Protein AF-A0AAV0DH61-F1 (afdb_monomer)

Secondary structure (DSSP, 8-state):
-HHHHHTT-S--TT-SHHHHHHHHHHIIIIIHHHHHHHHHTT-------SS-HHHHHHHHHHHHHHTT-------S----------SSHHHHGGGS--

Structure (mmCIF, N/CA/C/O backbone):
data_AF-A0AAV0DH61-F1
#
_entry.id   AF-A0AAV0DH61-F1
#
loop_
_atom_site.group_PDB
_atom_site.id
_atom_site.type_symbol
_atom_site.label_atom_id
_atom_site.label_alt_id
_atom_site.label_comp_id
_atom_site.label_asym_id
_atom_site.label_entity_id
_atom_site.label_seq_id
_atom_site.pdbx_PDB_ins_code
_atom_site.Cartn_x
_atom_site.Cartn_y
_atom_site.Cartn_z
_atom_site.occupancy
_atom_site.B_iso_or_equiv
_atom_site.auth_seq_id
_atom_site.auth_comp_id
_atom_site.auth_asym_id
_atom_site.auth_atom_id
_atom_site.pdbx_PDB_model_num
ATOM 1 N N . MET A 1 1 ? -2.088 -7.792 -11.489 1.00 68.31 1 MET A N 1
ATOM 2 C CA . MET A 1 1 ? -1.163 -6.740 -11.002 1.00 68.31 1 MET A CA 1
ATOM 3 C C . MET A 1 1 ? -0.025 -6.416 -11.983 1.00 68.31 1 MET A C 1
ATOM 5 O O . MET A 1 1 ? 0.129 -5.246 -12.302 1.00 68.31 1 MET A O 1
ATOM 9 N N . GLU A 1 2 ? 0.722 -7.388 -12.527 1.00 75.00 2 GLU A N 1
ATOM 10 C CA . GLU A 1 2 ? 1.837 -7.133 -13.480 1.00 75.00 2 GLU A CA 1
ATOM 11 C C . GLU A 1 2 ? 1.432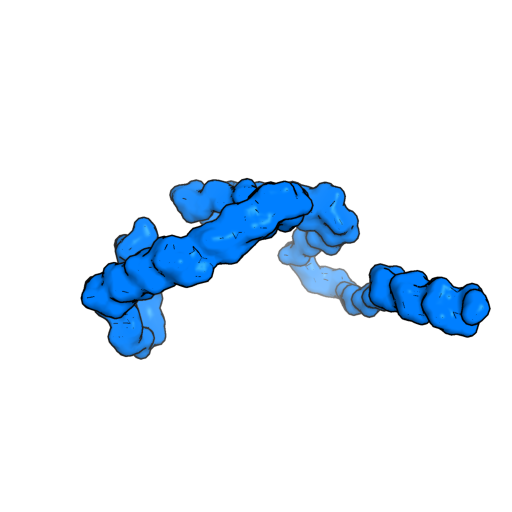 -6.266 -14.688 1.00 75.00 2 GLU A C 1
ATOM 13 O O . GLU A 1 2 ? 2.094 -5.281 -15.000 1.00 75.00 2 GLU A O 1
ATOM 18 N N . ARG A 1 3 ? 0.262 -6.545 -15.284 1.00 76.12 3 ARG A N 1
ATOM 19 C CA . ARG A 1 3 ? -0.325 -5.743 -16.375 1.00 76.12 3 ARG A CA 1
ATOM 20 C C . ARG A 1 3 ? -0.529 -4.267 -16.005 1.00 76.12 3 ARG A C 1
ATOM 22 O O . ARG A 1 3 ? -0.380 -3.402 -16.856 1.00 76.12 3 ARG A O 1
ATOM 29 N N . ARG A 1 4 ? -0.867 -3.966 -14.743 1.00 79.06 4 ARG A N 1
ATOM 30 C CA . ARG A 1 4 ? -1.037 -2.578 -14.279 1.00 79.06 4 ARG A CA 1
ATOM 31 C C . ARG A 1 4 ? 0.307 -1.867 -14.151 1.00 79.06 4 ARG A C 1
ATOM 33 O O . ARG A 1 4 ? 0.345 -0.674 -14.390 1.00 79.06 4 ARG A O 1
ATOM 40 N N . LEU A 1 5 ? 1.378 -2.570 -13.775 1.00 77.19 5 LEU A N 1
ATOM 41 C CA . LEU A 1 5 ? 2.700 -1.966 -13.584 1.00 77.19 5 LEU A CA 1
ATOM 42 C C . LEU A 1 5 ? 3.395 -1.681 -14.919 1.00 77.19 5 LEU A C 1
ATOM 44 O O . LEU A 1 5 ? 3.898 -0.582 -15.101 1.00 77.19 5 LEU A O 1
ATOM 48 N N . LEU A 1 6 ? 3.321 -2.614 -15.872 1.00 75.38 6 LEU A N 1
ATOM 49 C CA . LEU A 1 6 ? 3.926 -2.451 -17.200 1.00 75.38 6 LEU A CA 1
ATOM 50 C C . LEU A 1 6 ? 3.237 -1.364 -18.042 1.00 75.38 6 LEU A C 1
ATOM 52 O O . LEU A 1 6 ? 3.892 -0.671 -18.807 1.00 75.38 6 LEU A O 1
ATOM 56 N N . ASN A 1 7 ? 1.928 -1.161 -17.865 1.00 76.38 7 ASN A N 1
ATOM 57 C CA . ASN A 1 7 ? 1.165 -0.159 -18.620 1.00 76.38 7 ASN A CA 1
ATOM 58 C C . ASN A 1 7 ? 1.268 1.268 -18.050 1.00 76.38 7 ASN A C 1
ATOM 60 O O . ASN A 1 7 ? 0.584 2.164 -18.543 1.00 76.38 7 ASN A O 1
ATOM 64 N N . ARG A 1 8 ? 2.067 1.503 -16.998 1.00 73.19 8 ARG A N 1
ATOM 65 C CA . ARG A 1 8 ? 2.182 2.838 -16.388 1.00 73.19 8 ARG A CA 1
ATOM 66 C C . ARG A 1 8 ? 2.912 3.832 -17.291 1.00 73.19 8 ARG A C 1
ATOM 68 O O . ARG A 1 8 ? 2.567 5.004 -17.219 1.00 73.19 8 ARG A O 1
ATOM 75 N N . ASN A 1 9 ? 3.853 3.391 -18.138 1.00 63.84 9 ASN A N 1
ATOM 76 C CA . ASN A 1 9 ? 4.585 4.215 -19.121 1.00 63.84 9 ASN A CA 1
ATOM 77 C C . ASN A 1 9 ? 5.033 5.600 -18.591 1.00 63.84 9 ASN A C 1
ATOM 79 O O . ASN A 1 9 ? 4.990 6.594 -19.309 1.00 63.84 9 ASN A O 1
ATOM 83 N N . GLN A 1 10 ? 5.475 5.677 -17.327 1.00 69.06 10 GLN A N 1
ATOM 84 C CA . GLN A 1 10 ? 5.909 6.931 -16.681 1.00 69.06 10 GLN A CA 1
ATOM 85 C C . GLN A 1 10 ? 7.430 7.162 -16.761 1.00 69.06 10 GLN A C 1
ATOM 87 O O . GLN A 1 10 ? 7.954 8.004 -16.040 1.00 69.06 10 GLN A O 1
ATOM 92 N N . GLY A 1 11 ? 8.151 6.401 -17.595 1.00 70.69 11 GLY A N 1
ATOM 93 C CA . GLY A 1 11 ? 9.607 6.530 -17.749 1.00 70.69 11 GLY A CA 1
ATOM 94 C C . GLY A 1 11 ? 10.418 6.043 -16.545 1.00 70.69 11 GLY A C 1
ATOM 95 O O . GLY A 1 11 ? 11.529 6.514 -16.325 1.00 70.69 11 GLY A O 1
ATOM 96 N N . ARG A 1 12 ? 9.871 5.125 -15.739 1.00 75.75 12 ARG A N 1
ATOM 97 C CA . ARG A 1 12 ? 10.588 4.535 -14.605 1.00 75.75 12 ARG A CA 1
ATOM 98 C C . ARG A 1 12 ? 11.418 3.331 -15.042 1.00 75.75 12 ARG A C 1
ATOM 100 O O . ARG A 1 12 ? 10.914 2.437 -15.714 1.00 75.75 12 ARG A O 1
ATOM 107 N N . GLU A 1 13 ? 12.661 3.268 -14.580 1.00 70.56 13 GLU A N 1
ATOM 108 C CA . GLU A 1 13 ? 13.600 2.180 -14.898 1.00 70.56 13 GLU A CA 1
ATOM 109 C C . GLU A 1 13 ? 13.214 0.832 -14.248 1.00 70.56 13 GLU A C 1
ATOM 111 O O . GLU A 1 13 ? 13.589 -0.241 -14.729 1.00 70.56 13 GLU A O 1
ATOM 116 N N . ASP A 1 14 ? 12.423 0.863 -13.168 1.00 71.44 14 ASP A N 1
ATOM 117 C CA . ASP A 1 14 ? 12.008 -0.323 -12.412 1.00 71.44 14 ASP A CA 1
ATOM 118 C C . ASP A 1 14 ? 10.722 -0.996 -12.926 1.00 71.44 14 ASP A C 1
ATOM 120 O O . ASP A 1 14 ? 10.338 -2.045 -12.401 1.00 71.44 14 ASP A O 1
ATOM 124 N N . ASP A 1 15 ? 10.080 -0.455 -13.968 1.00 73.44 15 ASP A N 1
ATOM 125 C CA . ASP A 1 15 ? 8.890 -1.034 -14.616 1.00 73.44 15 ASP A CA 1
ATOM 126 C C . ASP A 1 15 ? 9.276 -2.169 -15.600 1.00 73.44 15 ASP A C 1
ATOM 128 O O . ASP A 1 15 ? 8.807 -2.243 -16.734 1.00 73.44 15 ASP A O 1
ATOM 132 N N . ASN A 1 16 ? 10.143 -3.088 -15.163 1.00 78.25 16 ASN A N 1
ATOM 133 C CA . ASN A 1 16 ? 10.554 -4.270 -15.923 1.00 78.25 16 ASN A CA 1
ATOM 134 C C . ASN A 1 16 ? 10.097 -5.572 -15.234 1.00 78.25 16 ASN A C 1
ATOM 136 O O . ASN A 1 16 ? 9.903 -5.627 -14.018 1.00 78.25 16 ASN A O 1
ATOM 140 N N . ILE A 1 17 ? 9.909 -6.643 -16.013 1.00 78.31 17 ILE A N 1
ATOM 141 C CA . ILE A 1 17 ? 9.312 -7.905 -15.531 1.00 78.31 17 ILE A CA 1
ATOM 142 C C . ILE A 1 17 ? 10.129 -8.525 -14.385 1.00 78.31 17 ILE A C 1
ATOM 144 O O . ILE A 1 17 ? 9.554 -9.012 -13.409 1.00 78.31 17 ILE A O 1
ATOM 148 N N . CYS A 1 18 ? 11.461 -8.485 -14.471 1.00 78.56 18 CYS A N 1
ATOM 149 C CA . CYS A 1 18 ? 12.349 -9.045 -13.451 1.00 78.56 18 CYS A CA 1
ATOM 150 C C . CYS A 1 18 ? 12.225 -8.298 -12.116 1.00 78.56 18 CYS A C 1
ATOM 152 O O . CYS A 1 18 ? 12.036 -8.922 -11.070 1.00 78.56 18 CYS A O 1
ATOM 154 N N . THR A 1 19 ? 12.253 -6.966 -12.148 1.00 81.38 19 THR A N 1
ATOM 155 C CA . THR A 1 19 ? 12.119 -6.124 -10.957 1.00 81.38 19 THR A CA 1
ATOM 156 C C . THR A 1 19 ? 10.725 -6.234 -10.350 1.00 81.38 19 THR A C 1
ATOM 158 O O . THR A 1 19 ? 10.594 -6.343 -9.130 1.00 81.38 19 THR A O 1
ATOM 161 N N . VAL A 1 20 ? 9.675 -6.288 -11.173 1.00 83.25 20 VAL A N 1
ATOM 162 C CA . VAL A 1 20 ? 8.295 -6.487 -10.709 1.00 83.25 20 VAL A CA 1
ATOM 163 C C . VAL A 1 20 ? 8.158 -7.808 -9.944 1.00 83.25 20 VAL A C 1
ATOM 165 O O . VAL A 1 20 ? 7.629 -7.815 -8.831 1.00 83.25 20 VAL A O 1
ATOM 168 N N . ARG A 1 21 ? 8.691 -8.913 -10.479 1.00 84.62 21 ARG A N 1
ATOM 169 C CA . ARG A 1 21 ? 8.680 -10.219 -9.799 1.00 84.62 21 ARG A CA 1
ATOM 170 C C . ARG A 1 21 ? 9.467 -10.201 -8.495 1.00 84.62 21 ARG A C 1
ATOM 172 O O . ARG A 1 21 ? 8.953 -10.668 -7.480 1.00 84.62 21 ARG A O 1
ATOM 179 N N . LYS A 1 22 ? 10.661 -9.598 -8.488 1.00 86.44 22 LYS A N 1
ATOM 180 C CA . LYS A 1 22 ? 11.469 -9.492 -7.266 1.00 86.44 22 LYS A CA 1
ATOM 181 C C . LYS A 1 22 ? 10.753 -8.690 -6.179 1.00 86.44 22 LYS A C 1
ATOM 183 O O . LYS A 1 22 ? 10.774 -9.072 -5.014 1.00 86.44 22 LYS A O 1
ATOM 188 N N . ARG A 1 23 ? 10.050 -7.617 -6.551 1.00 87.31 23 ARG A N 1
ATOM 189 C CA . ARG A 1 23 ? 9.235 -6.831 -5.612 1.00 87.31 23 ARG A CA 1
ATOM 190 C C . ARG A 1 23 ? 8.071 -7.632 -5.030 1.00 87.31 23 ARG A C 1
ATOM 192 O O . ARG A 1 23 ? 7.765 -7.452 -3.854 1.00 87.31 23 ARG A O 1
ATOM 199 N N . PHE A 1 24 ? 7.440 -8.517 -5.805 1.00 85.88 24 PHE A N 1
ATOM 200 C CA . PHE A 1 24 ? 6.400 -9.406 -5.275 1.00 85.88 24 PHE A CA 1
ATOM 201 C C . PHE A 1 24 ? 6.946 -10.425 -4.283 1.00 85.88 24 PHE A C 1
ATOM 203 O O . PHE A 1 24 ? 6.306 -10.667 -3.262 1.00 85.88 24 PHE A O 1
ATOM 210 N N . GLU A 1 25 ? 8.109 -11.004 -4.566 1.00 88.38 25 GLU A N 1
ATOM 211 C CA . GLU A 1 25 ? 8.773 -11.939 -3.657 1.00 88.38 25 GLU A CA 1
ATOM 212 C C . GLU A 1 25 ? 9.100 -11.257 -2.322 1.00 88.38 25 GLU A C 1
ATOM 214 O O . GLU A 1 25 ? 8.633 -11.695 -1.273 1.00 88.38 25 GLU A O 1
ATOM 219 N N . VAL A 1 26 ? 9.755 -10.092 -2.370 1.00 90.38 26 VAL A N 1
ATOM 220 C CA . VAL A 1 26 ? 10.075 -9.304 -1.170 1.00 90.38 26 VAL A CA 1
ATOM 221 C C . VAL A 1 26 ? 8.813 -8.900 -0.405 1.00 90.38 26 VAL A C 1
ATOM 223 O O . VAL A 1 26 ? 8.795 -8.967 0.823 1.00 90.38 26 VAL A O 1
ATOM 226 N N . TYR A 1 27 ? 7.737 -8.506 -1.093 1.00 88.75 27 TYR A N 1
ATOM 227 C CA . TYR A 1 27 ? 6.460 -8.190 -0.445 1.00 88.75 27 TYR A CA 1
ATOM 228 C C . TYR A 1 27 ? 5.898 -9.398 0.319 1.00 88.75 27 TYR A C 1
ATOM 230 O O . TYR A 1 27 ? 5.450 -9.253 1.459 1.00 88.75 27 TYR A O 1
ATOM 238 N N . ARG A 1 28 ? 5.959 -10.596 -0.277 1.00 87.75 28 ARG A N 1
ATOM 239 C CA . ARG A 1 28 ? 5.498 -11.830 0.370 1.00 87.75 28 ARG A CA 1
ATOM 240 C C . ARG A 1 28 ? 6.310 -12.169 1.615 1.00 87.75 28 ARG A C 1
ATOM 242 O O . ARG A 1 28 ? 5.721 -12.513 2.631 1.00 87.75 28 ARG A O 1
ATOM 249 N N . GLU A 1 29 ? 7.628 -12.041 1.547 1.00 89.56 29 GLU A N 1
ATOM 250 C CA . GLU A 1 29 ? 8.521 -12.407 2.651 1.00 89.56 29 GLU A CA 1
ATOM 251 C C . GLU A 1 29 ? 8.497 -11.387 3.793 1.00 89.56 29 GLU A C 1
ATOM 253 O O . GLU A 1 29 ? 8.439 -11.759 4.962 1.00 89.56 29 GLU A O 1
ATOM 258 N N . SER A 1 30 ? 8.525 -10.093 3.468 1.00 86.88 30 SER A N 1
ATOM 259 C CA . SER A 1 30 ? 8.735 -9.034 4.464 1.00 86.88 30 SER A CA 1
ATOM 260 C C . SER A 1 30 ? 7.456 -8.323 4.892 1.00 86.88 30 SER A C 1
ATOM 262 O O . SER A 1 30 ? 7.335 -7.902 6.040 1.00 86.88 30 SER A O 1
ATOM 264 N N . THR A 1 31 ? 6.491 -8.160 3.984 1.00 89.12 31 THR A N 1
ATOM 265 C CA . THR A 1 31 ? 5.329 -7.293 4.225 1.00 89.12 31 THR A CA 1
ATOM 266 C C . THR A 1 31 ? 4.114 -8.082 4.703 1.00 89.12 31 THR A C 1
ATOM 268 O O . THR A 1 31 ? 3.396 -7.599 5.578 1.00 89.12 31 THR A O 1
ATOM 271 N N . LEU A 1 32 ? 3.896 -9.309 4.211 1.00 89.19 32 LEU A N 1
ATOM 272 C CA . LEU A 1 32 ? 2.783 -10.151 4.679 1.00 89.19 32 LEU A CA 1
ATOM 273 C C . LEU A 1 32 ? 2.806 -10.430 6.193 1.00 89.19 32 LEU A C 1
ATOM 275 O O . LEU A 1 32 ? 1.744 -10.309 6.805 1.00 89.19 32 LEU A O 1
ATOM 279 N N . PRO A 1 33 ? 3.956 -10.713 6.843 1.00 91.19 33 PRO A N 1
ATOM 280 C CA . PRO A 1 33 ? 3.980 -10.907 8.295 1.00 91.19 33 PRO A CA 1
ATOM 281 C C . PRO A 1 33 ? 3.532 -9.662 9.072 1.00 91.19 33 PRO A C 1
ATOM 283 O O . PRO A 1 33 ? 2.867 -9.765 10.102 1.00 91.19 33 PRO A O 1
ATOM 286 N N . VAL A 1 34 ? 3.850 -8.468 8.559 1.00 91.19 34 VAL A N 1
ATOM 287 C CA . VAL A 1 34 ? 3.422 -7.195 9.157 1.00 91.19 34 VAL A CA 1
A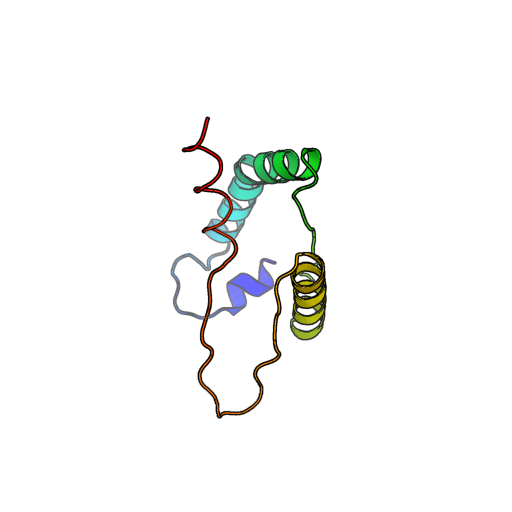TOM 288 C C . VAL A 1 34 ? 1.911 -7.018 9.013 1.00 91.19 34 VAL A C 1
ATOM 290 O O . VAL A 1 34 ? 1.247 -6.614 9.967 1.00 91.19 34 VAL A O 1
ATOM 293 N N . VAL A 1 35 ? 1.352 -7.355 7.848 1.00 90.75 35 VAL A N 1
ATOM 294 C CA . VAL A 1 35 ? -0.101 -7.330 7.620 1.00 90.75 35 VAL A CA 1
ATOM 295 C C . VAL A 1 35 ? -0.814 -8.269 8.596 1.00 90.75 35 VAL A C 1
ATOM 297 O O . VAL A 1 35 ? -1.755 -7.838 9.263 1.00 90.75 35 VAL A O 1
ATOM 300 N N . GLU A 1 36 ? -0.328 -9.502 8.756 1.00 89.88 36 GLU A N 1
ATOM 301 C CA . GLU A 1 36 ? -0.906 -10.488 9.680 1.00 89.88 36 GLU A CA 1
ATOM 302 C C . GLU A 1 36 ? -0.842 -10.018 11.145 1.00 89.88 36 GLU A C 1
ATOM 304 O O . GLU A 1 36 ? -1.805 -10.128 11.909 1.00 89.88 36 GLU A O 1
ATOM 309 N N . TYR A 1 37 ? 0.259 -9.374 11.533 1.00 92.88 37 TYR A N 1
ATOM 310 C CA . TYR A 1 37 ? 0.385 -8.764 12.853 1.00 92.88 37 TYR A CA 1
ATOM 311 C C . TYR A 1 37 ? -0.675 -7.677 13.110 1.00 92.88 37 TYR A C 1
ATOM 313 O O . TYR A 1 37 ? -1.277 -7.642 14.184 1.00 92.88 37 TYR A O 1
ATOM 321 N N . TYR A 1 38 ? -0.967 -6.800 12.145 1.00 90.56 38 TYR A N 1
ATOM 322 C CA . TYR A 1 38 ? -2.036 -5.803 12.309 1.00 90.56 38 TYR A CA 1
ATOM 323 C C . TYR A 1 38 ? -3.445 -6.400 12.191 1.00 90.56 38 TYR A C 1
ATOM 325 O O . T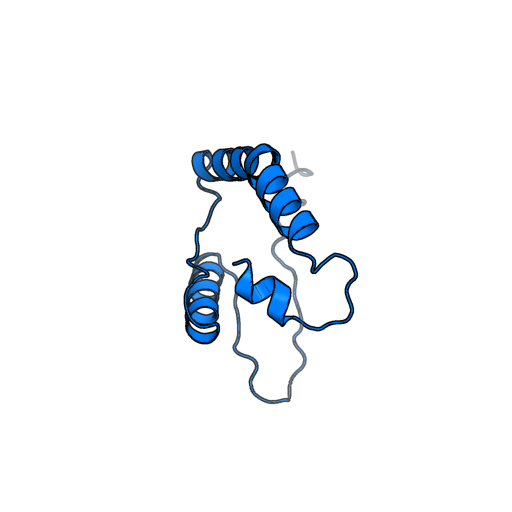YR A 1 38 ? -4.376 -5.875 12.817 1.00 90.56 38 TYR A O 1
ATOM 333 N N . LYS A 1 39 ? -3.596 -7.504 11.450 1.00 89.88 39 LYS A N 1
ATOM 334 C CA . LYS A 1 39 ? -4.836 -8.280 11.349 1.00 89.88 39 LYS A CA 1
ATOM 335 C C . LYS A 1 39 ? -5.223 -8.886 12.693 1.00 89.88 39 LYS A C 1
ATOM 337 O O . LYS A 1 39 ? -6.324 -8.624 13.172 1.00 89.88 39 LYS A O 1
ATOM 342 N N . SER A 1 40 ? -4.293 -9.577 13.355 1.00 90.19 40 SER A N 1
ATOM 343 C CA . SER A 1 40 ? -4.512 -10.147 14.697 1.00 90.19 40 SER A CA 1
ATOM 344 C C . SER A 1 40 ? -4.854 -9.093 15.760 1.00 90.19 40 SER A C 1
ATOM 346 O O . SER A 1 40 ? -5.565 -9.378 16.719 1.00 90.19 40 SER A O 1
ATOM 348 N N . LYS A 1 41 ? -4.413 -7.842 15.573 1.00 89.75 41 LYS A N 1
ATOM 349 C CA . LYS A 1 41 ? -4.739 -6.708 16.453 1.00 89.75 41 LYS A CA 1
ATOM 350 C C . LYS A 1 41 ? -6.074 -6.024 16.142 1.00 89.75 41 LYS A C 1
ATOM 352 O O . LYS A 1 41 ? -6.398 -5.037 16.801 1.00 89.75 41 LYS A O 1
ATOM 357 N N . GLY A 1 42 ? -6.811 -6.478 15.126 1.00 86.88 42 GLY A N 1
ATOM 358 C CA . GLY A 1 42 ? -8.090 -5.891 14.714 1.00 86.88 42 GLY A CA 1
ATOM 359 C C . GLY A 1 42 ? -7.983 -4.467 14.153 1.00 86.88 42 GLY A C 1
ATOM 360 O O . GLY A 1 42 ? -8.985 -3.761 14.071 1.00 86.88 42 GLY A O 1
ATOM 361 N N . LYS A 1 43 ? -6.772 -4.022 13.785 1.00 84.50 43 LYS A N 1
ATOM 362 C CA . LYS A 1 43 ? -6.505 -2.670 13.257 1.00 84.50 43 LYS A CA 1
ATOM 363 C C . LYS A 1 43 ? -6.439 -2.619 11.731 1.00 84.50 43 LYS A C 1
ATOM 365 O O 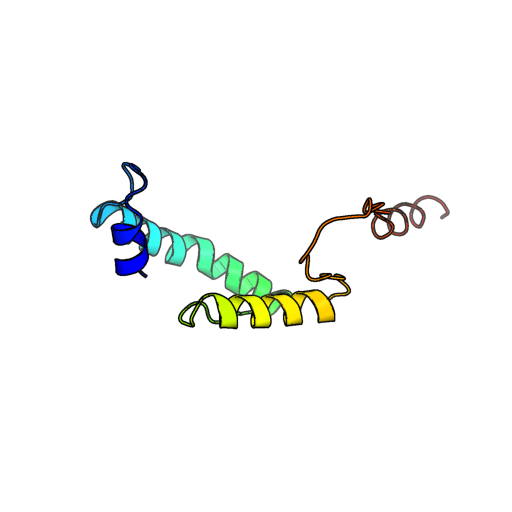. LYS A 1 43 ? -6.306 -1.538 11.166 1.00 84.50 43 LYS A O 1
ATOM 370 N N . LEU A 1 44 ? -6.500 -3.772 11.069 1.00 87.50 44 LEU A N 1
ATOM 371 C CA . LEU A 1 44 ? -6.474 -3.875 9.617 1.00 87.50 44 LEU A CA 1
ATOM 372 C C . LEU A 1 44 ? -7.893 -3.748 9.041 1.00 87.50 44 LEU A C 1
ATOM 374 O O . LEU A 1 44 ? -8.831 -4.386 9.520 1.00 87.50 44 LEU A O 1
ATOM 378 N N . ARG A 1 45 ? -8.038 -2.936 7.992 1.00 87.31 45 ARG A N 1
ATOM 379 C CA . ARG A 1 45 ? -9.232 -2.868 7.142 1.00 87.31 45 ARG A CA 1
ATOM 380 C C . ARG A 1 45 ? -8.817 -3.287 5.735 1.00 87.31 45 ARG A C 1
ATOM 382 O O . ARG A 1 45 ? -7.954 -2.647 5.141 1.00 87.31 45 ARG A O 1
ATOM 389 N N . GLU A 1 46 ? -9.387 -4.378 5.238 1.00 88.62 46 GLU A N 1
ATOM 390 C CA . GLU A 1 46 ? -9.071 -4.928 3.917 1.00 88.62 46 GLU A CA 1
ATOM 391 C C . GLU A 1 46 ? -10.053 -4.371 2.872 1.00 88.62 46 GLU A C 1
ATOM 393 O O . GLU A 1 46 ? -11.259 -4.322 3.109 1.00 88.62 46 GLU A O 1
ATOM 398 N N . ILE A 1 47 ? -9.536 -3.926 1.723 1.00 88.81 47 ILE A N 1
ATOM 399 C CA . ILE A 1 47 ? -10.329 -3.423 0.592 1.00 88.81 47 ILE A CA 1
ATOM 400 C C . ILE A 1 47 ? -9.853 -4.135 -0.671 1.00 88.81 47 ILE A C 1
ATOM 402 O O . ILE A 1 47 ? -8.656 -4.173 -0.954 1.00 88.81 47 ILE A O 1
ATOM 406 N N . ASP A 1 48 ? -10.798 -4.675 -1.436 1.00 87.88 48 ASP A N 1
ATOM 407 C CA . ASP A 1 48 ? -10.522 -5.328 -2.713 1.00 87.88 48 ASP A CA 1
ATOM 408 C C . ASP A 1 48 ? -10.119 -4.300 -3.785 1.00 87.88 48 ASP A C 1
ATOM 410 O O . ASP A 1 48 ? -10.900 -3.420 -4.154 1.00 87.88 48 ASP A O 1
ATOM 414 N N . ALA A 1 49 ? -8.886 -4.425 -4.283 1.00 88.06 49 ALA A N 1
ATOM 415 C CA . ALA A 1 49 ? -8.287 -3.523 -5.262 1.00 88.06 49 ALA A CA 1
ATOM 416 C C . ALA A 1 49 ? -8.382 -4.022 -6.720 1.00 88.06 49 ALA A C 1
ATOM 418 O O . ALA A 1 49 ? -7.855 -3.359 -7.625 1.00 88.06 49 ALA A O 1
ATOM 419 N N . ASP A 1 50 ? -9.031 -5.160 -6.985 1.00 87.81 50 ASP A N 1
ATOM 420 C CA . ASP A 1 50 ? -9.212 -5.671 -8.352 1.00 87.81 50 ASP A CA 1
ATOM 421 C C . ASP A 1 50 ? -10.410 -5.036 -9.081 1.00 87.81 50 ASP A C 1
ATOM 423 O O . ASP A 1 50 ? -10.481 -5.069 -10.312 1.00 87.81 50 ASP A O 1
ATOM 427 N N . LYS A 1 51 ? -11.276 -4.343 -8.338 1.00 87.25 51 LYS A N 1
ATOM 428 C CA . LYS A 1 51 ? -12.429 -3.572 -8.825 1.00 87.25 51 LYS A CA 1
ATOM 429 C C . LYS A 1 51 ? -12.036 -2.293 -9.589 1.00 87.25 51 LYS A C 1
ATOM 431 O O . LYS A 1 51 ? -10.885 -1.848 -9.526 1.00 87.25 51 LYS A O 1
ATOM 436 N N . PRO A 1 52 ? -12.963 -1.657 -10.332 1.00 89.12 52 PRO A N 1
ATOM 437 C CA . PRO A 1 52 ? -12.701 -0.357 -10.944 1.00 89.12 52 PRO A CA 1
ATOM 438 C C . PRO A 1 52 ? -12.471 0.735 -9.887 1.00 89.12 52 PRO A C 1
ATOM 440 O O . PRO A 1 52 ? -13.055 0.721 -8.805 1.00 89.12 52 PRO A O 1
ATOM 443 N N . ALA A 1 53 ? -11.656 1.739 -10.231 1.00 87.81 53 ALA A N 1
ATOM 444 C CA . ALA A 1 53 ? -11.215 2.786 -9.301 1.00 87.81 53 ALA A CA 1
ATOM 445 C C . ALA A 1 53 ? -12.366 3.522 -8.590 1.00 87.81 53 ALA A C 1
ATOM 447 O O . ALA A 1 53 ? -12.236 3.877 -7.421 1.00 87.81 53 ALA A O 1
ATOM 448 N N . LYS A 1 54 ? -13.501 3.723 -9.273 1.00 88.12 54 LYS A N 1
ATOM 449 C CA . LYS A 1 54 ? -14.691 4.364 -8.693 1.00 88.12 54 LYS A CA 1
ATOM 450 C C . LYS A 1 54 ? -15.275 3.547 -7.538 1.00 88.12 54 LYS A C 1
ATOM 452 O O . LYS A 1 54 ? -15.587 4.115 -6.501 1.00 88.12 54 LYS A O 1
ATOM 457 N N . GLU A 1 55 ? -15.390 2.232 -7.699 1.00 87.25 55 GLU A N 1
ATOM 458 C CA . GLU A 1 55 ? -15.919 1.344 -6.656 1.00 87.25 55 GLU A CA 1
ATOM 459 C C . GLU A 1 55 ? -14.957 1.233 -5.473 1.00 87.25 55 GLU A C 1
ATOM 461 O O . GLU A 1 55 ? -15.387 1.286 -4.323 1.00 87.25 55 GLU A O 1
ATOM 466 N N . ILE A 1 56 ? -13.650 1.162 -5.749 1.00 89.69 56 ILE A N 1
ATOM 467 C CA . ILE A 1 56 ? -12.615 1.169 -4.706 1.00 89.69 56 ILE A CA 1
ATOM 468 C C . ILE A 1 56 ? -12.694 2.465 -3.896 1.00 89.69 56 ILE A C 1
ATOM 470 O O . ILE A 1 56 ? -12.624 2.435 -2.671 1.00 89.69 56 ILE A O 1
ATOM 474 N N . PHE A 1 57 ? -12.863 3.608 -4.562 1.00 90.25 57 PHE A N 1
ATOM 475 C CA . PHE A 1 57 ? -12.934 4.902 -3.891 1.00 90.25 57 PHE A CA 1
ATOM 476 C C . PHE A 1 57 ? -14.144 5.018 -2.960 1.00 90.25 57 PHE A C 1
ATOM 478 O O . PHE A 1 57 ? -14.004 5.510 -1.841 1.00 90.25 57 PHE A O 1
ATOM 485 N N . GLU A 1 58 ? -15.314 4.530 -3.378 1.00 88.88 58 GLU A N 1
ATOM 486 C CA . GLU A 1 58 ? -16.486 4.495 -2.499 1.00 88.88 58 GLU A CA 1
ATOM 487 C C . GLU A 1 58 ? -16.281 3.533 -1.317 1.00 88.88 58 GLU A C 1
ATOM 489 O O . GLU A 1 58 ? -16.590 3.897 -0.184 1.00 88.88 58 GLU A O 1
ATOM 494 N N . ALA A 1 59 ? -15.661 2.366 -1.527 1.00 86.50 59 ALA A N 1
ATOM 495 C CA . ALA A 1 59 ? -15.311 1.457 -0.431 1.00 86.50 59 ALA A CA 1
ATOM 496 C C . ALA A 1 59 ? -14.338 2.101 0.577 1.00 86.50 59 ALA A C 1
ATOM 498 O O . ALA A 1 59 ? -14.516 1.973 1.788 1.00 86.50 59 ALA A O 1
ATOM 499 N N . VAL A 1 60 ? -13.341 2.851 0.093 1.00 88.38 60 VAL A N 1
ATOM 500 C CA . VAL A 1 60 ? -12.411 3.608 0.945 1.00 88.38 60 VAL A CA 1
ATOM 501 C C . VAL A 1 60 ? -13.158 4.672 1.744 1.00 88.38 60 VAL A C 1
ATOM 503 O O . VAL A 1 60 ? -12.951 4.774 2.951 1.00 88.38 60 VAL A O 1
ATOM 506 N N . LYS A 1 61 ? -14.053 5.443 1.116 1.00 88.12 61 LYS A N 1
ATOM 507 C CA . LYS A 1 61 ? -14.836 6.464 1.827 1.00 88.12 61 LYS A CA 1
ATOM 508 C C . LYS A 1 61 ? -15.582 5.885 3.019 1.00 88.12 61 LYS A C 1
ATOM 510 O O . LYS A 1 61 ? -15.489 6.461 4.098 1.00 88.12 61 LYS A O 1
ATOM 515 N N . VAL A 1 62 ? -16.255 4.749 2.836 1.00 86.38 62 VAL A N 1
ATOM 516 C CA . VAL A 1 62 ? -17.014 4.080 3.903 1.00 86.38 62 VAL A CA 1
ATOM 517 C C . VAL A 1 62 ? -16.117 3.810 5.117 1.00 86.38 62 VAL A C 1
ATOM 519 O O . VAL A 1 62 ? -16.423 4.276 6.216 1.00 86.38 62 VAL A O 1
ATOM 522 N N . VAL A 1 63 ? -14.945 3.199 4.906 1.00 85.38 63 VAL A N 1
ATOM 523 C CA . VAL A 1 63 ? -13.977 2.886 5.978 1.00 85.38 63 VAL A CA 1
ATOM 524 C C . VAL A 1 63 ? -13.537 4.133 6.757 1.00 85.38 63 VAL A C 1
ATOM 526 O O . VAL A 1 63 ? -13.396 4.101 7.984 1.00 85.38 63 VAL A O 1
ATOM 529 N N . PHE A 1 64 ? -13.322 5.250 6.062 1.00 83.56 64 PHE A N 1
ATOM 530 C CA . PHE A 1 64 ? -12.907 6.502 6.695 1.00 83.56 64 PHE A CA 1
ATOM 531 C C . PHE A 1 64 ? -14.057 7.212 7.422 1.00 83.56 64 PHE A C 1
ATOM 533 O O . PHE A 1 64 ? -13.825 7.778 8.492 1.00 83.56 64 PHE A O 1
ATOM 540 N N . THR A 1 65 ? -15.286 7.142 6.901 1.00 81.56 65 THR A N 1
ATOM 541 C CA . THR A 1 65 ? -16.469 7.724 7.557 1.00 81.56 65 THR A CA 1
ATOM 542 C C . THR A 1 65 ? -16.850 6.988 8.842 1.00 81.56 65 THR A C 1
ATOM 544 O O . THR A 1 65 ? -17.197 7.634 9.827 1.00 81.56 65 THR A O 1
ATOM 547 N N . GLU A 1 66 ? -16.689 5.662 8.887 1.00 68.38 66 GLU A N 1
ATOM 548 C CA . GLU A 1 66 ? -16.908 4.848 10.094 1.00 68.38 66 GLU A CA 1
ATOM 549 C C . GLU A 1 66 ? -15.870 5.125 11.194 1.00 68.38 66 GLU A C 1
ATOM 551 O O . GLU A 1 66 ? -16.150 4.968 12.380 1.00 68.38 66 GLU A O 1
ATOM 556 N N . SER A 1 67 ? -14.672 5.576 10.810 1.00 60.09 67 SER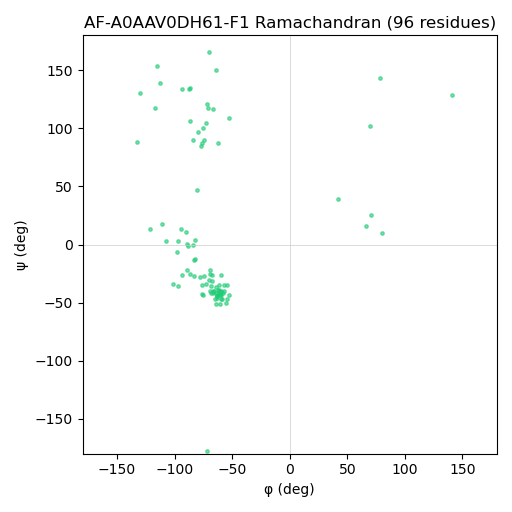 A N 1
ATOM 557 C CA . SER A 1 67 ? -13.556 5.851 11.727 1.00 60.09 67 SER A CA 1
ATOM 558 C C . SER A 1 67 ? -13.542 7.296 12.262 1.00 60.09 67 SER A C 1
ATOM 560 O O . SER A 1 67 ? -12.559 7.720 12.869 1.00 60.09 67 SER A O 1
ATOM 562 N N . GLY A 1 68 ? -14.612 8.072 12.037 1.00 53.38 68 GLY A N 1
ATOM 563 C CA . GLY A 1 68 ? -14.721 9.479 12.452 1.00 53.38 68 GLY A CA 1
ATOM 564 C C . GLY A 1 68 ? -14.004 10.479 11.532 1.00 53.38 68 GLY A C 1
ATOM 565 O O . GLY A 1 68 ? -13.872 11.654 11.876 1.00 53.38 68 GLY A O 1
ATOM 566 N N . GLY A 1 69 ? -13.535 10.038 10.360 1.00 49.16 69 GLY A N 1
ATOM 567 C CA . GLY A 1 69 ? -12.935 10.886 9.333 1.00 49.16 69 GLY A CA 1
ATOM 568 C C . GLY A 1 69 ? -14.003 11.475 8.415 1.00 49.16 69 GLY A C 1
ATOM 569 O O . GLY A 1 69 ? -14.556 10.786 7.562 1.00 49.16 69 GLY A O 1
ATOM 570 N N . ASN A 1 70 ? -14.292 12.766 8.569 1.00 43.22 70 ASN A N 1
ATOM 571 C CA . ASN A 1 70 ? -15.270 13.469 7.743 1.00 43.22 70 ASN A CA 1
ATOM 572 C C . ASN A 1 70 ? -14.685 13.739 6.338 1.00 43.22 70 ASN A C 1
ATOM 574 O O . ASN A 1 70 ? -14.025 14.754 6.114 1.00 43.22 70 ASN A O 1
ATOM 578 N N . ILE A 1 71 ? -14.868 12.809 5.392 1.00 50.66 71 ILE A N 1
ATOM 579 C CA . ILE A 1 71 ? -14.494 13.012 3.984 1.00 50.66 71 ILE A CA 1
ATOM 580 C C . ILE A 1 71 ? -15.643 13.743 3.287 1.00 50.66 71 ILE A C 1
ATOM 582 O O . ILE A 1 71 ? -16.551 13.126 2.730 1.00 50.66 71 ILE A O 1
ATOM 586 N N . GLN A 1 72 ? -15.604 15.075 3.296 1.00 45.59 72 GLN A N 1
ATOM 587 C CA . GLN A 1 72 ? -16.479 15.860 2.431 1.00 45.59 72 GLN A CA 1
ATOM 588 C C . GLN A 1 72 ? -15.999 15.739 0.977 1.00 45.59 72 GLN A C 1
ATOM 590 O O . GLN A 1 72 ? -14.855 16.064 0.649 1.00 45.59 72 GLN A O 1
ATOM 595 N N . ASN A 1 73 ? -16.884 15.241 0.107 1.00 39.56 73 ASN A N 1
ATOM 596 C CA . ASN A 1 73 ? -16.719 15.261 -1.346 1.00 39.56 73 ASN A CA 1
ATOM 597 C C . ASN A 1 73 ? -16.414 16.698 -1.799 1.00 39.56 73 ASN A C 1
ATOM 599 O O . ASN A 1 73 ? -17.309 17.537 -1.815 1.00 39.56 73 ASN A O 1
ATOM 603 N N . ARG A 1 74 ? -15.178 16.977 -2.228 1.00 37.19 74 ARG A N 1
ATOM 604 C CA . ARG A 1 74 ? -14.885 18.204 -2.974 1.00 37.19 74 ARG A CA 1
ATOM 605 C C . ARG A 1 74 ? -15.311 18.019 -4.426 1.00 37.19 74 ARG A C 1
ATOM 607 O O . ARG A 1 74 ? -14.566 17.466 -5.233 1.00 37.19 74 ARG A O 1
ATOM 614 N N . ARG A 1 75 ? -16.507 18.495 -4.755 1.00 46.09 75 ARG A N 1
ATOM 615 C CA . ARG A 1 75 ? -16.739 19.153 -6.041 1.00 46.09 75 ARG A CA 1
ATOM 616 C C . ARG A 1 75 ? -17.020 20.613 -5.734 1.00 46.09 75 ARG A C 1
ATOM 618 O O . ARG A 1 75 ? -17.765 20.892 -4.805 1.00 46.09 75 ARG A O 1
ATOM 625 N N . ASP A 1 76 ? -16.448 21.461 -6.570 1.00 36.31 76 ASP A N 1
ATOM 626 C CA . ASP A 1 76 ? -16.678 22.899 -6.636 1.00 36.31 76 ASP A CA 1
ATOM 627 C C . ASP A 1 76 ? -15.980 23.761 -5.571 1.00 36.31 76 ASP A C 1
ATOM 629 O O . ASP A 1 76 ? -15.715 23.346 -4.443 1.00 36.31 76 ASP A O 1
ATOM 633 N N . GLY A 1 77 ? -15.563 24.937 -6.033 1.00 43.66 77 GLY A N 1
ATOM 634 C CA . GL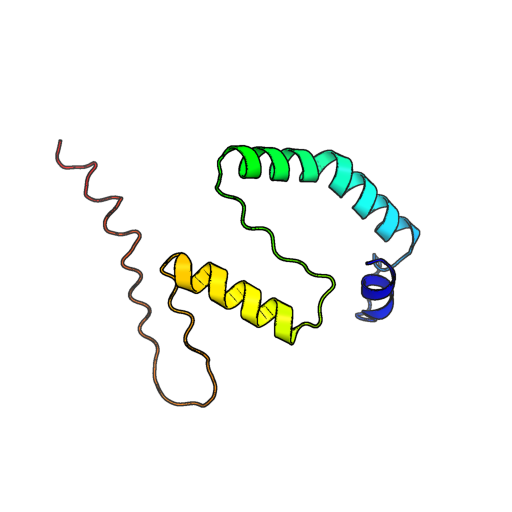Y A 1 77 ? -14.831 25.943 -5.298 1.00 43.66 77 GLY A CA 1
ATOM 635 C C . GLY A 1 77 ? -15.680 26.666 -4.261 1.00 43.66 77 GLY A C 1
ATOM 636 O O . GLY A 1 77 ? -16.857 26.400 -4.060 1.00 43.66 77 GLY A O 1
ATOM 637 N N . SER A 1 78 ? -15.020 27.622 -3.614 1.00 42.62 78 SER A N 1
ATOM 638 C CA . SER A 1 78 ? -15.468 28.378 -2.443 1.00 42.62 78 SER A CA 1
ATOM 639 C C . SER A 1 78 ? -15.549 27.565 -1.144 1.00 42.62 78 SER A C 1
ATOM 641 O O . SER A 1 78 ? -16.457 26.793 -0.883 1.00 42.62 78 SER A O 1
ATOM 643 N N . GLU A 1 79 ? -14.519 27.777 -0.325 1.00 37.94 79 GLU A N 1
ATOM 644 C CA . GLU A 1 79 ? -14.607 28.186 1.083 1.00 37.94 79 GLU A CA 1
ATOM 645 C C . GLU A 1 79 ? -13.551 27.473 1.938 1.00 37.94 79 GLU A C 1
ATOM 647 O O . GLU A 1 79 ? -13.288 26.274 1.845 1.00 37.94 79 GLU A O 1
ATOM 652 N N . LYS A 1 80 ? -12.818 28.288 2.695 1.00 39.62 80 LYS A N 1
ATOM 653 C CA . LYS A 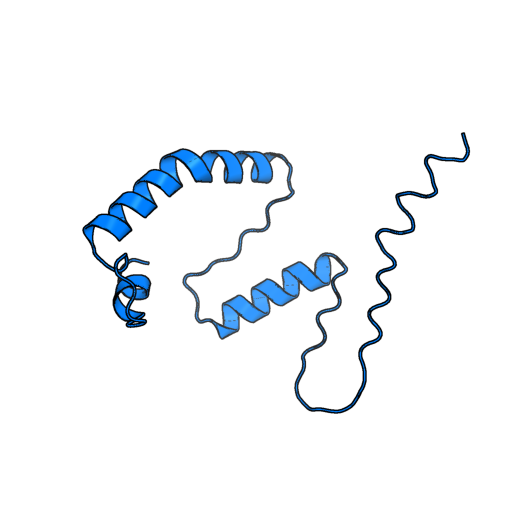1 80 ? -11.565 27.927 3.353 1.00 39.62 80 LYS A CA 1
ATOM 654 C C . LYS A 1 80 ? -11.832 26.880 4.435 1.00 39.62 80 LYS A C 1
ATOM 656 O O . LYS A 1 80 ? -12.484 27.167 5.433 1.00 39.62 80 LYS A O 1
ATOM 661 N N . VAL A 1 81 ? -11.269 25.683 4.274 1.00 39.44 81 VAL A N 1
ATOM 662 C CA . VAL A 1 81 ? -11.308 24.650 5.315 1.00 39.44 81 VAL A CA 1
ATOM 663 C C . VAL A 1 81 ? -10.364 25.057 6.445 1.00 39.44 81 VAL A C 1
ATOM 665 O O . VAL A 1 81 ? -9.144 24.946 6.321 1.00 39.44 81 VAL A O 1
ATOM 668 N N . ASN A 1 82 ? -10.932 25.518 7.557 1.00 42.16 82 ASN A N 1
ATOM 669 C CA . ASN A 1 82 ? -10.219 25.624 8.821 1.00 42.16 82 ASN A CA 1
ATOM 670 C C . ASN A 1 82 ? -10.080 24.212 9.412 1.00 42.16 82 ASN A C 1
ATOM 672 O O . ASN A 1 82 ? -11.028 23.650 9.962 1.00 42.16 82 ASN A O 1
ATOM 676 N N . ILE A 1 83 ? -8.903 23.607 9.242 1.00 46.44 83 ILE A N 1
ATOM 677 C CA . ILE A 1 83 ? -8.582 22.292 9.803 1.00 46.44 83 ILE A CA 1
ATOM 678 C C . ILE A 1 83 ? -8.282 22.489 11.289 1.00 46.44 83 ILE A C 1
ATOM 680 O O . ILE A 1 83 ? -7.131 22.621 11.704 1.00 46.44 83 ILE A O 1
ATOM 684 N N . GLN A 1 84 ? -9.323 22.494 12.117 1.00 43.50 84 GLN A N 1
ATOM 685 C CA . GLN A 1 84 ? -9.136 22.406 13.558 1.00 43.50 84 GLN A CA 1
ATOM 686 C C . GLN A 1 84 ? -8.794 20.9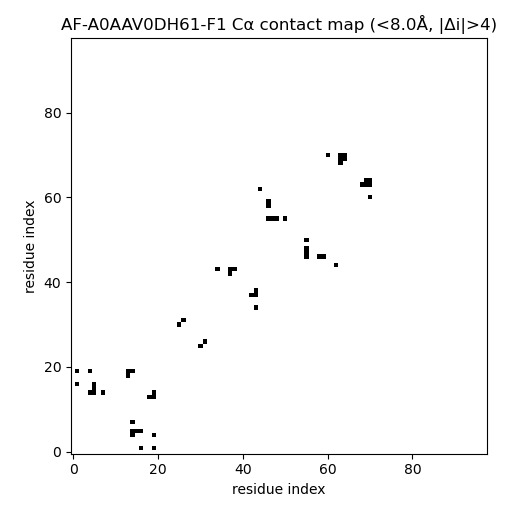49 13.910 1.00 43.50 84 GLN A C 1
ATOM 688 O O . GLN A 1 84 ? -9.660 20.128 14.213 1.00 43.50 84 GLN A O 1
ATOM 693 N N . CYS A 1 85 ? -7.502 20.621 13.848 1.00 42.59 85 CYS A N 1
ATOM 694 C CA . CYS A 1 85 ? -6.936 19.381 14.369 1.00 42.59 85 CYS A CA 1
ATOM 695 C C . CYS A 1 85 ? -7.157 19.319 15.894 1.00 42.59 85 CYS A C 1
ATOM 697 O O . CYS A 1 85 ? -6.326 19.770 16.681 1.00 42.59 85 CYS A O 1
ATOM 699 N N . ASN A 1 86 ? -8.309 18.796 16.319 1.00 48.25 86 ASN A N 1
ATOM 700 C CA . ASN A 1 86 ? -8.699 18.704 17.730 1.00 48.25 86 ASN A CA 1
ATOM 701 C C . ASN A 1 86 ? -8.725 17.264 18.280 1.00 48.25 86 ASN A C 1
ATOM 703 O O . ASN A 1 86 ? -9.271 17.040 19.354 1.00 48.25 86 ASN A O 1
ATOM 707 N N . ALA A 1 87 ? -8.085 16.293 17.619 1.00 45.62 87 ALA A N 1
ATOM 708 C CA . ALA A 1 87 ? -7.954 14.934 18.166 1.00 45.62 87 ALA A CA 1
ATOM 709 C C . ALA A 1 87 ? -6.645 14.707 18.953 1.00 45.62 87 ALA A C 1
ATOM 711 O O . ALA A 1 87 ? -6.614 13.899 19.875 1.00 45.62 87 ALA A O 1
ATOM 712 N N . TRP A 1 88 ? -5.569 15.451 18.660 1.00 35.81 88 TRP A N 1
ATOM 713 C CA . TRP A 1 88 ? -4.273 15.271 19.341 1.00 35.81 88 TRP A CA 1
ATOM 714 C C . TRP A 1 88 ? -4.119 16.113 20.617 1.00 35.81 88 TRP A C 1
ATOM 716 O O . TRP A 1 88 ? -3.360 15.747 21.512 1.00 35.81 88 TRP A O 1
ATOM 726 N N . LYS A 1 89 ? -4.880 17.209 20.765 1.00 40.75 89 LYS A N 1
ATOM 727 C CA . LYS A 1 89 ? -4.819 18.064 21.968 1.00 40.75 89 LYS A CA 1
ATOM 728 C C . LYS A 1 89 ? -5.391 17.399 23.226 1.00 40.75 89 LYS A C 1
ATOM 730 O O . LYS A 1 89 ? -4.975 17.746 24.328 1.00 40.75 89 LYS A O 1
ATOM 735 N N . MET A 1 90 ? -6.308 16.443 23.079 1.00 43.34 90 MET A N 1
ATOM 736 C CA . MET A 1 90 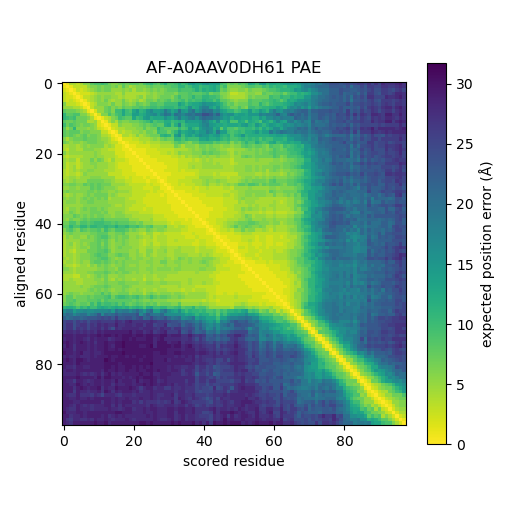? -6.967 15.804 24.226 1.00 43.34 90 MET A CA 1
ATOM 737 C C . MET A 1 90 ? -6.139 14.670 24.844 1.00 43.34 90 MET A C 1
ATOM 739 O O . MET A 1 90 ? -6.236 14.436 26.046 1.00 43.34 90 MET A O 1
ATOM 743 N N . ALA A 1 91 ? -5.283 14.007 24.061 1.00 45.47 91 ALA A N 1
ATOM 744 C CA . ALA A 1 91 ? -4.466 12.897 24.553 1.00 45.47 91 ALA A CA 1
ATOM 745 C C . ALA A 1 91 ? -3.236 13.357 25.361 1.00 45.47 91 ALA A C 1
ATOM 747 O O . ALA A 1 91 ? -2.805 12.650 26.263 1.00 45.47 91 ALA A O 1
ATOM 748 N N . PHE A 1 92 ? -2.698 14.555 25.101 1.00 40.00 92 PHE A N 1
ATOM 749 C CA . PHE A 1 92 ? -1.482 15.034 25.777 1.00 40.00 92 PHE A CA 1
ATOM 750 C C . PHE A 1 92 ? -1.757 15.737 27.121 1.00 40.00 92 PHE A C 1
ATOM 752 O O . PHE A 1 92 ? -0.917 15.731 28.015 1.00 40.00 92 PHE A O 1
ATOM 759 N N . LYS A 1 93 ? -2.955 16.308 27.319 1.00 46.66 93 LYS A N 1
ATOM 760 C CA . LYS A 1 93 ? -3.272 17.089 28.532 1.00 46.66 93 LYS A CA 1
ATOM 761 C C . LYS A 1 93 ? -3.684 16.237 29.742 1.00 46.66 93 LYS A C 1
ATOM 763 O O . LYS A 1 93 ? -3.722 16.750 30.854 1.00 46.66 93 LYS A O 1
ATOM 768 N N . LYS A 1 94 ? -3.961 14.942 29.551 1.00 47.69 94 LYS A N 1
ATOM 769 C CA . LYS A 1 94 ? -4.378 14.023 30.628 1.00 47.69 94 LYS A CA 1
ATOM 770 C C . LYS A 1 94 ? -3.218 13.319 31.350 1.00 47.69 94 LYS A C 1
ATOM 772 O O . LYS A 1 94 ? -3.479 12.548 32.260 1.00 47.69 94 LYS A O 1
ATOM 777 N N . SER A 1 95 ? -1.966 13.591 30.962 1.00 45.91 95 SER A N 1
ATOM 778 C CA . SER A 1 95 ? -0.758 13.009 31.579 1.00 45.91 95 SER A CA 1
ATOM 779 C C . SER A 1 95 ? 0.049 14.001 32.433 1.00 45.91 95 SER A C 1
ATOM 781 O O . SER A 1 95 ? 1.110 13.639 32.926 1.00 45.91 95 SER A O 1
ATOM 783 N N . LEU A 1 96 ? -0.415 15.246 32.591 1.00 51.28 96 LEU A N 1
ATOM 784 C CA . LEU A 1 96 ? 0.288 16.300 33.347 1.00 51.28 96 LEU A CA 1
ATOM 785 C C . LEU A 1 96 ? -0.532 16.879 34.510 1.00 51.28 96 LEU A C 1
ATOM 787 O O . LEU A 1 96 ? -0.165 17.903 35.077 1.00 51.28 96 LEU A O 1
ATOM 791 N N . VAL A 1 97 ? -1.629 16.221 34.884 1.00 52.56 97 VAL A N 1
ATOM 792 C CA . VAL A 1 97 ? -2.288 16.451 36.174 1.00 52.56 97 VAL A CA 1
ATOM 793 C C . VAL A 1 97 ? -2.564 15.081 36.778 1.00 52.56 97 VAL A C 1
ATOM 795 O O . VAL A 1 97 ? -3.592 14.460 36.508 1.00 52.56 97 VAL A O 1
ATOM 798 N N . GLY A 1 98 ? -1.566 14.601 37.507 1.00 46.03 98 GLY A N 1
ATOM 799 C CA . GLY A 1 98 ? -1.530 13.375 38.289 1.00 46.03 98 GLY A CA 1
ATOM 800 C C . GLY A 1 98 ? -0.284 13.443 39.144 1.00 46.03 98 GLY A C 1
ATOM 801 O O . GLY A 1 98 ? 0.804 13.427 38.530 1.00 46.03 98 GLY A O 1
#

Solvent-accessible surface area (backbone atoms only — not comparable to full-atom values): 6508 Å² total; per-residue (Å²): 110,70,73,64,53,60,69,57,80,78,85,61,90,66,62,38,74,69,53,50,51,51,52,51,51,50,41,58,72,64,46,47,60,55,52,51,56,36,45,78,67,71,72,59,81,90,76,73,78,87,56,59,69,70,60,38,50,54,56,51,48,52,60,38,50,76,71,75,41,85,79,74,81,83,73,82,83,90,79,87,82,78,80,76,80,68,74,67,65,64,69,64,64,70,77,78,72,127

Organism: NCBI:txid186058

InterPro domains:
  IPR000850 Adenylate kinase/UMP-CMP kinase [PR00094] (12-27)
  IPR000850 Adenylate kinase/UMP-CMP kinase [PR00094] (29-43)
  IPR000850 Adenylate kinase/UMP-CMP kinase [PTHR23359] (1-61)
  IPR027417 P-loop containing nucleoside triphosphate hydrolase [G3DSA:3.40.50.300] (1-65)
  IPR027417 P-loop containing nucleoside triphosphate hydrolase [SSF52540] (2-61)

Foldseek 3Di:
DLVVLLPPPPPDPQNDPVNVVVVVVCCVVPVVVVQVVCVVVVNDDDFDPVDDPVVSVVVVVVVCVVVVNPDDDDDDDDDDDPPPPPPVVVVPVVVPPD

Radius of gyration: 19.97 Å; Cα contacts (8 Å, |Δi|>4): 30; chains: 1; bounding box: 31×41×57 Å

Mean predicted aligned error: 14.33 Å

Sequence (98 aa):
MERRLLNRNQGREDDNICTVRKRFEVYRESTLPVVEYYKSKGKLREIDADKPAKEIFEAVKVVFTESGGNIQNRRDGSEKVNIQCNAWKMAFKKSLVG

pLDDT: mean 71.0, std 19.5, range [35.81, 92.88]